Protein AF-A0A955H557-F1 (afdb_monomer_lite)

Secondary structure (DSSP, 8-state):
----------------HHHHHHHHHHHHHHT--HHHHHHHHHHHHHHHHHHHHHHHHHHHHHHHTT----HHHHHHHHHHT-

pLDDT: mean 91.73, std 13.91, range [38.59, 98.5]

Sequence (82 aa):
MSTKTKNDAIISVRTDAETRTRLARLAKATNRSRSSLVAEALEQYVSHQDWLSGEIERGVAAADRGELVSDDEVAAWIKSLK

Radius of gyration: 21.78 Å; chains: 1; bounding box: 40×50×50 Å

Foldseek 3Di:
DDDPPDPDDDDDDDDDPVVVVVLVVVCVVVVHDSVVVVVVVVVVVVVVVVVVVVVVVVVVVCVVVVVDDDPVVVVVVVVVVD

Structure (mmCIF, N/CA/C/O backbone):
data_AF-A0A955H557-F1
#
_entry.id   AF-A0A955H557-F1
#
loop_
_atom_site.group_PDB
_atom_site.id
_atom_site.type_symbol
_atom_site.label_atom_id
_atom_site.label_alt_id
_atom_site.label_comp_id
_atom_site.label_asym_id
_atom_site.label_entity_id
_atom_site.label_seq_id
_atom_site.pdbx_PDB_ins_code
_atom_site.Cartn_x
_atom_site.Cartn_y
_atom_site.Cartn_z
_atom_site.occupancy
_atom_site.B_iso_or_equiv
_atom_site.auth_seq_id
_atom_site.auth_comp_id
_atom_site.auth_asym_id
_atom_site.auth_atom_id
_atom_site.pdbx_PDB_model_num
ATOM 1 N N . MET A 1 1 ? 8.062 -34.775 0.262 1.00 38.88 1 MET A N 1
ATOM 2 C CA . MET A 1 1 ? 8.306 -33.318 0.188 1.00 38.88 1 MET A CA 1
ATOM 3 C C . MET A 1 1 ? 7.433 -32.770 -0.932 1.00 38.88 1 MET A C 1
ATOM 5 O O . MET A 1 1 ? 7.812 -32.883 -2.087 1.00 38.88 1 MET A O 1
ATOM 9 N N . SER A 1 2 ? 6.223 -32.297 -0.620 1.00 38.59 2 SER A N 1
ATOM 10 C CA . SER A 1 2 ? 5.319 -31.739 -1.635 1.00 38.59 2 SER A CA 1
ATOM 11 C C . SER A 1 2 ? 5.779 -30.336 -2.005 1.00 38.59 2 SER A C 1
ATOM 13 O O . SER A 1 2 ? 5.690 -29.410 -1.201 1.00 38.59 2 SER A O 1
ATOM 15 N N . THR A 1 3 ? 6.287 -30.182 -3.222 1.00 42.38 3 THR A N 1
ATOM 16 C CA . THR A 1 3 ? 6.530 -28.882 -3.841 1.00 42.38 3 THR A CA 1
ATOM 17 C C . THR A 1 3 ? 5.185 -28.199 -4.065 1.00 42.38 3 THR A C 1
ATOM 19 O O . THR A 1 3 ? 4.423 -28.581 -4.950 1.00 42.38 3 THR A O 1
ATOM 22 N N . LYS A 1 4 ? 4.863 -27.210 -3.229 1.00 51.31 4 LYS A N 1
ATOM 23 C CA . LYS A 1 4 ? 3.727 -26.309 -3.431 1.00 51.31 4 LYS A CA 1
ATOM 24 C C . LYS A 1 4 ? 3.991 -25.531 -4.726 1.00 51.31 4 LYS A C 1
ATOM 26 O O . LYS A 1 4 ? 4.841 -24.645 -4.737 1.00 51.31 4 LYS A O 1
ATOM 31 N N . THR A 1 5 ? 3.332 -25.900 -5.822 1.00 46.72 5 THR A N 1
ATOM 32 C CA . THR A 1 5 ? 3.379 -25.151 -7.085 1.00 46.72 5 THR A CA 1
ATOM 33 C C . THR A 1 5 ? 2.924 -23.720 -6.801 1.00 46.72 5 THR A C 1
ATOM 35 O O . THR A 1 5 ? 1.769 -23.505 -6.431 1.00 46.72 5 THR A O 1
ATOM 38 N N . LYS A 1 6 ? 3.830 -22.737 -6.910 1.00 59.56 6 LYS A N 1
ATOM 39 C CA . LYS A 1 6 ? 3.432 -21.327 -7.004 1.00 59.56 6 LYS A CA 1
ATOM 40 C C . LYS A 1 6 ? 2.610 -21.202 -8.281 1.00 59.56 6 LYS A C 1
ATOM 42 O O . LYS A 1 6 ? 3.087 -21.553 -9.355 1.00 59.56 6 LYS A O 1
ATOM 47 N N . ASN A 1 7 ? 1.353 -20.803 -8.141 1.00 70.25 7 ASN A N 1
ATOM 48 C CA . ASN A 1 7 ? 0.492 -20.564 -9.284 1.00 70.25 7 ASN A CA 1
ATOM 49 C C . ASN A 1 7 ? 0.860 -19.188 -9.848 1.00 70.25 7 ASN A C 1
ATOM 51 O O . ASN A 1 7 ? 0.398 -18.169 -9.338 1.00 70.25 7 ASN A O 1
ATOM 55 N N . ASP A 1 8 ? 1.762 -19.157 -10.826 1.00 76.75 8 ASP A N 1
ATOM 56 C CA . ASP A 1 8 ? 2.209 -17.909 -11.439 1.00 76.75 8 ASP A CA 1
ATOM 57 C C . ASP A 1 8 ? 1.098 -17.368 -12.353 1.00 76.75 8 ASP A C 1
ATOM 59 O O . ASP A 1 8 ? 0.760 -17.966 -13.376 1.00 76.75 8 ASP A O 1
ATOM 63 N N . ALA A 1 9 ? 0.510 -16.231 -11.972 1.00 86.50 9 ALA A N 1
ATOM 64 C CA . ALA A 1 9 ? -0.515 -15.537 -12.747 1.00 86.50 9 ALA A CA 1
ATOM 65 C C . ALA A 1 9 ? 0.066 -14.285 -13.419 1.00 86.50 9 ALA A C 1
ATOM 67 O O . ALA A 1 9 ? 0.843 -13.539 -12.821 1.00 86.50 9 ALA A O 1
ATOM 68 N N . ILE A 1 10 ? -0.329 -14.032 -14.670 1.00 90.44 10 ILE A N 1
ATOM 69 C CA . ILE A 1 10 ? 0.080 -12.835 -15.414 1.00 90.44 10 ILE A CA 1
ATOM 70 C C . ILE A 1 10 ? -0.972 -11.745 -15.226 1.00 90.44 10 ILE A C 1
ATOM 72 O O . ILE A 1 10 ? -2.138 -11.933 -15.564 1.00 90.44 10 ILE A O 1
ATOM 76 N N . ILE A 1 11 ? -0.534 -10.577 -14.757 1.00 89.38 11 ILE A N 1
ATOM 77 C CA . ILE A 1 11 ? -1.361 -9.372 -14.659 1.00 89.38 11 ILE A CA 1
ATOM 78 C C . ILE A 1 11 ? -0.867 -8.358 -15.694 1.00 89.38 11 ILE A C 1
ATOM 80 O O . ILE A 1 11 ? 0.295 -7.950 -15.680 1.00 89.38 11 ILE A O 1
ATOM 84 N N . SER A 1 12 ? -1.756 -7.944 -16.600 1.00 91.50 12 SER A N 1
ATOM 85 C CA . SER A 1 12 ? -1.486 -6.890 -17.582 1.00 91.50 12 SER A CA 1
ATOM 86 C C . SER A 1 12 ? -2.059 -5.562 -17.095 1.00 91.50 12 SER A C 1
ATOM 88 O O . SER A 1 12 ? -3.270 -5.424 -16.948 1.00 91.50 12 SER A O 1
ATOM 90 N N . VAL A 1 13 ? -1.193 -4.571 -16.879 1.00 90.44 13 VAL A N 1
ATOM 91 C CA . VAL A 1 13 ? -1.570 -3.258 -16.335 1.00 90.44 13 VAL A CA 1
ATOM 92 C C . VAL A 1 13 ? -1.460 -2.187 -17.417 1.00 90.44 13 VAL A C 1
ATOM 94 O O . VAL A 1 13 ? -0.433 -2.063 -18.087 1.00 90.44 13 VAL A O 1
ATOM 97 N N . ARG A 1 14 ? -2.513 -1.378 -17.577 1.00 94.50 14 ARG A N 1
ATOM 98 C CA . ARG A 1 14 ? -2.466 -0.165 -18.404 1.00 94.50 14 ARG A CA 1
ATOM 99 C C . ARG A 1 14 ? -1.830 0.967 -17.603 1.00 94.50 14 ARG A C 1
ATOM 101 O O . ARG A 1 14 ? -2.214 1.212 -16.467 1.00 94.50 14 ARG A O 1
ATOM 108 N N . THR A 1 15 ? -0.882 1.670 -18.209 1.00 94.25 15 THR A N 1
ATOM 109 C CA . THR A 1 15 ? -0.203 2.821 -17.604 1.00 94.25 15 THR A CA 1
ATOM 110 C C . THR A 1 15 ? 0.160 3.833 -18.687 1.00 94.25 15 THR A C 1
ATOM 112 O O . THR A 1 15 ? 0.232 3.479 -19.868 1.00 94.25 15 THR A O 1
ATOM 115 N N . ASP A 1 16 ? 0.360 5.087 -18.301 1.00 98.00 16 ASP A N 1
ATOM 116 C CA . ASP A 1 16 ? 0.795 6.139 -19.212 1.00 98.00 16 ASP A CA 1
ATOM 117 C C . ASP A 1 16 ? 2.291 6.004 -19.589 1.00 98.00 16 ASP A C 1
ATOM 119 O O . ASP A 1 16 ? 3.072 5.243 -19.000 1.00 98.00 16 ASP A O 1
ATOM 123 N N . ALA A 1 17 ? 2.701 6.733 -20.631 1.00 97.75 17 ALA A N 1
ATOM 124 C CA . ALA A 1 17 ? 4.062 6.670 -21.162 1.00 97.75 17 ALA A CA 1
ATOM 125 C C . ALA A 1 17 ? 5.118 7.242 -20.198 1.00 97.75 17 ALA A C 1
ATOM 127 O O . ALA A 1 17 ? 6.270 6.786 -20.199 1.00 97.75 17 ALA A O 1
ATOM 128 N N . GLU A 1 18 ? 4.743 8.219 -19.374 1.00 98.19 18 GLU A N 1
ATOM 129 C CA . GLU A 1 18 ? 5.642 8.853 -18.414 1.00 98.19 18 GLU A CA 1
ATOM 130 C C . GLU A 1 18 ? 5.993 7.870 -17.293 1.00 98.19 18 GLU A C 1
ATOM 132 O O . GLU A 1 18 ? 7.171 7.600 -17.040 1.00 98.19 18 GLU A O 1
ATOM 137 N N . THR A 1 19 ? 4.981 7.247 -16.694 1.00 97.56 19 THR A N 1
ATOM 138 C CA . THR A 1 19 ? 5.104 6.219 -15.662 1.00 97.56 19 THR A CA 1
ATOM 139 C C . THR A 1 19 ? 5.931 5.041 -16.167 1.00 97.56 19 THR A C 1
ATOM 141 O O . THR A 1 19 ? 6.884 4.619 -15.503 1.00 97.56 19 THR A O 1
ATOM 144 N N . ARG A 1 20 ? 5.674 4.562 -17.393 1.00 96.88 20 ARG A N 1
ATOM 145 C CA . ARG A 1 20 ? 6.495 3.515 -18.027 1.00 96.88 20 ARG A CA 1
ATOM 146 C C . ARG A 1 20 ? 7.969 3.920 -18.137 1.00 96.88 20 ARG A C 1
ATOM 148 O O . ARG A 1 20 ? 8.853 3.090 -17.909 1.00 96.88 20 ARG A O 1
ATOM 155 N N . THR A 1 21 ? 8.245 5.175 -18.488 1.00 98.25 21 THR A N 1
ATOM 156 C CA . THR A 1 21 ? 9.613 5.700 -18.623 1.00 98.25 21 THR A CA 1
ATOM 157 C C . THR A 1 21 ? 10.306 5.804 -17.267 1.00 98.25 21 THR A C 1
ATOM 159 O O . THR A 1 21 ? 11.456 5.380 -17.124 1.00 98.25 21 THR A O 1
ATOM 162 N N . ARG A 1 22 ? 9.605 6.307 -16.246 1.00 98.19 22 ARG A N 1
ATOM 163 C CA . ARG A 1 22 ? 10.105 6.385 -14.866 1.00 98.19 22 ARG A CA 1
ATOM 164 C C . ARG A 1 22 ? 10.415 4.997 -14.306 1.00 98.19 22 ARG A C 1
ATOM 166 O O . ARG A 1 22 ? 11.502 4.798 -13.768 1.00 98.19 22 ARG A O 1
ATOM 173 N N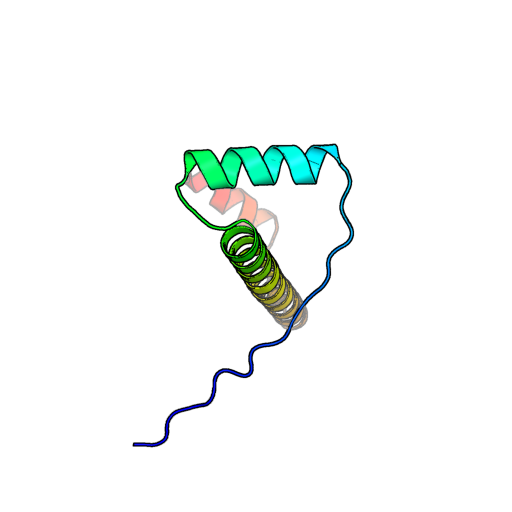 . LEU A 1 23 ? 9.536 4.017 -14.529 1.00 97.75 23 LEU A N 1
ATOM 174 C CA . LEU A 1 23 ? 9.759 2.625 -14.132 1.00 97.75 23 LEU A CA 1
ATOM 175 C C . LEU A 1 23 ? 10.993 2.019 -14.817 1.00 97.75 23 LEU A C 1
ATOM 177 O O . LEU A 1 23 ? 11.775 1.321 -14.177 1.00 97.75 23 LEU A O 1
ATOM 181 N N . ALA A 1 24 ? 11.207 2.297 -16.108 1.00 97.88 24 ALA A N 1
ATOM 182 C CA . ALA A 1 24 ? 12.395 1.827 -16.821 1.00 97.88 24 ALA A CA 1
ATOM 183 C C . ALA A 1 24 ? 13.697 2.425 -16.256 1.00 97.88 24 ALA A C 1
ATOM 185 O O . ALA A 1 24 ? 14.696 1.714 -16.129 1.00 97.88 24 ALA A O 1
ATOM 186 N N . ARG A 1 25 ? 13.687 3.710 -15.876 1.00 98.50 25 ARG A N 1
ATOM 187 C CA . ARG A 1 25 ? 14.830 4.360 -15.210 1.00 98.50 25 ARG A CA 1
ATOM 188 C C . ARG A 1 25 ? 15.098 3.750 -13.834 1.00 98.50 25 ARG A C 1
ATOM 190 O O . ARG A 1 25 ? 16.248 3.441 -13.536 1.00 98.50 25 ARG A O 1
ATOM 197 N N . LEU A 1 26 ? 14.050 3.521 -13.040 1.00 98.25 26 LEU A N 1
ATOM 198 C CA . LEU A 1 26 ? 14.155 2.897 -11.718 1.00 98.25 26 LEU A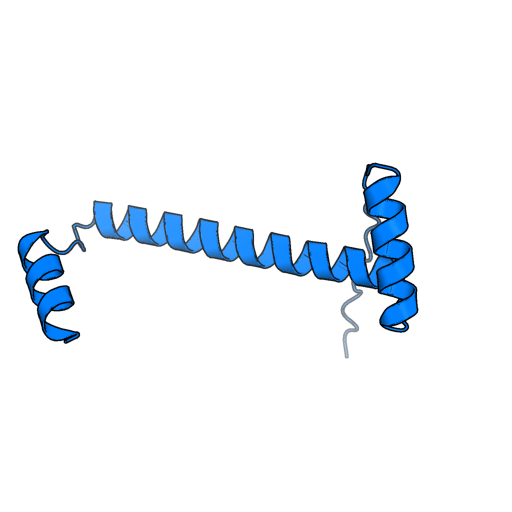 CA 1
ATOM 199 C C . LEU A 1 26 ? 14.717 1.471 -11.802 1.00 98.25 26 LEU A C 1
ATOM 201 O O . LEU A 1 26 ? 15.637 1.124 -11.066 1.00 98.25 26 LEU A O 1
ATOM 205 N N . ALA A 1 27 ? 14.217 0.672 -12.745 1.00 98.44 27 ALA A N 1
ATOM 206 C CA . ALA A 1 27 ? 14.718 -0.670 -13.034 1.00 98.44 27 ALA A CA 1
ATOM 207 C C . ALA A 1 27 ? 16.229 -0.667 -13.320 1.00 98.44 27 ALA A C 1
ATOM 209 O O . ALA A 1 27 ? 16.978 -1.439 -12.724 1.00 98.44 27 ALA A O 1
ATOM 210 N N . LYS A 1 28 ? 16.697 0.260 -14.170 1.00 98.44 28 LYS A N 1
ATOM 211 C CA . LYS A 1 28 ? 18.126 0.411 -14.478 1.00 98.44 28 LYS A CA 1
ATOM 212 C C . LYS A 1 28 ? 18.941 0.828 -13.251 1.00 98.44 28 LYS A C 1
ATOM 214 O O . LYS A 1 28 ? 19.983 0.237 -12.998 1.00 98.44 28 LYS A O 1
ATOM 219 N N . ALA A 1 29 ? 18.475 1.827 -12.502 1.00 98.44 29 ALA A N 1
ATOM 220 C CA . ALA A 1 29 ? 19.187 2.353 -11.336 1.00 98.44 29 ALA A CA 1
ATOM 221 C C . ALA A 1 29 ? 19.317 1.326 -10.198 1.00 98.44 29 ALA A C 1
ATOM 223 O O . ALA A 1 29 ? 20.294 1.351 -9.459 1.00 98.44 29 ALA A O 1
ATOM 224 N N . THR A 1 30 ? 18.348 0.417 -10.076 1.00 97.69 30 THR A N 1
ATOM 225 C CA . THR A 1 30 ? 18.310 -0.614 -9.025 1.00 97.69 30 THR A CA 1
ATOM 226 C C . THR A 1 30 ? 18.848 -1.973 -9.475 1.00 97.69 30 THR A C 1
ATOM 228 O O . THR A 1 30 ? 18.906 -2.892 -8.666 1.00 97.69 30 THR A O 1
ATOM 231 N N . ASN A 1 31 ? 19.242 -2.120 -10.748 1.00 97.62 31 ASN A N 1
ATOM 232 C CA . ASN A 1 31 ? 19.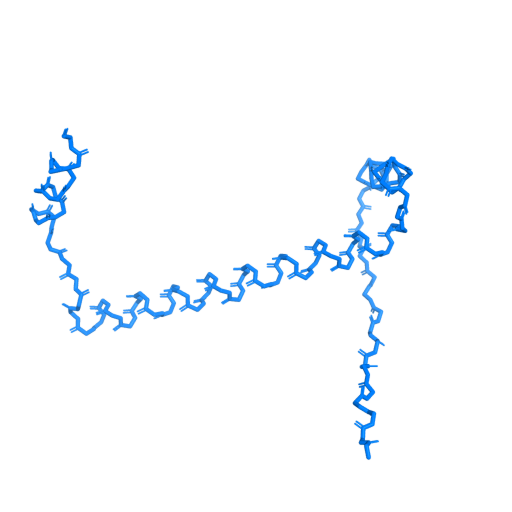611 -3.397 -11.368 1.00 97.62 31 ASN A CA 1
ATOM 233 C C . ASN A 1 31 ? 18.523 -4.484 -11.217 1.00 97.62 31 ASN A C 1
ATOM 235 O O . ASN A 1 31 ? 18.800 -5.643 -10.909 1.00 97.62 31 ASN A O 1
ATOM 239 N N . ARG A 1 32 ? 17.256 -4.099 -11.415 1.00 97.75 32 ARG A N 1
ATOM 240 C CA . ARG A 1 32 ? 16.085 -4.981 -11.286 1.00 97.75 32 ARG A CA 1
ATOM 241 C C . ARG A 1 32 ? 15.243 -4.985 -12.551 1.00 97.75 32 ARG A C 1
ATOM 243 O O . ARG A 1 32 ? 15.262 -4.042 -13.337 1.00 97.75 32 ARG A O 1
ATOM 250 N N . SER A 1 33 ? 14.456 -6.042 -12.752 1.00 97.50 33 SER A N 1
ATOM 251 C CA . SER A 1 33 ? 13.504 -6.086 -13.864 1.00 97.50 33 SER A CA 1
ATOM 252 C C . SER A 1 33 ? 12.278 -5.213 -13.574 1.00 97.50 33 SER A C 1
ATOM 254 O O . SER A 1 33 ? 11.816 -5.111 -12.436 1.00 97.50 33 SER A O 1
ATOM 256 N N . ARG A 1 34 ? 11.702 -4.615 -14.626 1.00 95.56 34 ARG A N 1
ATOM 257 C CA . ARG A 1 34 ? 10.448 -3.845 -14.522 1.00 95.56 34 ARG A CA 1
ATOM 258 C C . ARG A 1 34 ? 9.319 -4.694 -13.935 1.00 95.56 34 ARG A C 1
ATOM 260 O O . ARG A 1 34 ? 8.593 -4.214 -13.077 1.00 95.56 34 ARG A O 1
ATOM 267 N N . SER A 1 35 ? 9.212 -5.954 -14.357 1.00 93.94 35 SER A N 1
ATOM 268 C CA . SER A 1 35 ? 8.186 -6.878 -13.865 1.00 93.94 35 SER A CA 1
ATOM 269 C C . SER A 1 35 ? 8.355 -7.200 -12.380 1.00 93.94 35 SER A C 1
ATOM 271 O O . SER A 1 35 ? 7.361 -7.265 -11.672 1.00 93.94 35 SER A O 1
ATOM 273 N N . SER A 1 36 ? 9.592 -7.340 -11.885 1.00 94.81 36 SER A N 1
ATOM 274 C CA . SER A 1 36 ? 9.846 -7.551 -10.452 1.00 94.81 36 SER A CA 1
ATOM 275 C C . SER A 1 36 ? 9.447 -6.335 -9.617 1.00 94.81 36 SER A C 1
ATOM 277 O O . SER A 1 36 ? 8.851 -6.504 -8.560 1.00 94.81 36 SER A O 1
ATOM 279 N N . LEU A 1 37 ? 9.731 -5.120 -10.098 1.00 96.44 37 LEU A N 1
ATOM 280 C CA . LEU A 1 37 ? 9.320 -3.888 -9.417 1.00 96.44 37 LEU A CA 1
ATOM 281 C C . LEU A 1 37 ? 7.796 -3.715 -9.404 1.00 96.44 37 LEU A C 1
ATOM 283 O O . LEU A 1 37 ? 7.241 -3.302 -8.394 1.00 96.44 37 LEU A O 1
ATOM 287 N N . VAL A 1 38 ? 7.116 -4.050 -10.505 1.00 95.88 38 VAL A N 1
ATOM 288 C CA . VAL A 1 38 ? 5.645 -4.011 -10.568 1.00 95.88 38 VAL A CA 1
ATOM 289 C C . VAL A 1 38 ? 5.0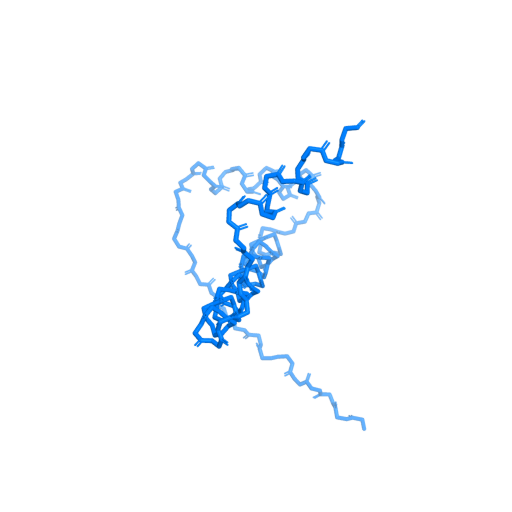29 -5.049 -9.636 1.00 95.88 38 VAL A C 1
ATOM 291 O O . VAL A 1 38 ? 4.091 -4.720 -8.920 1.00 95.88 38 VAL A O 1
ATOM 294 N N . ALA A 1 39 ? 5.561 -6.273 -9.616 1.00 94.12 39 ALA A N 1
ATOM 295 C CA . ALA A 1 39 ? 5.082 -7.321 -8.721 1.00 94.12 39 ALA A CA 1
ATOM 296 C C . ALA A 1 39 ? 5.250 -6.925 -7.247 1.00 94.12 39 ALA A C 1
ATOM 298 O O . ALA A 1 39 ? 4.318 -7.077 -6.470 1.00 94.12 39 ALA A O 1
ATOM 299 N N . GLU A 1 40 ? 6.398 -6.355 -6.874 1.00 95.31 40 GLU A N 1
ATOM 300 C CA . GLU A 1 40 ? 6.616 -5.855 -5.515 1.00 95.31 40 GLU A CA 1
ATOM 301 C C . GLU A 1 40 ? 5.668 -4.708 -5.156 1.00 95.31 40 GLU A C 1
ATOM 303 O O . GLU A 1 40 ? 5.070 -4.728 -4.085 1.00 95.31 40 GLU A O 1
ATOM 308 N N . ALA A 1 41 ? 5.513 -3.717 -6.037 1.00 95.94 41 ALA A N 1
ATOM 309 C CA . ALA A 1 41 ? 4.612 -2.597 -5.783 1.00 95.94 41 ALA A CA 1
ATOM 310 C C . ALA A 1 41 ? 3.159 -3.069 -5.615 1.00 95.94 41 ALA A C 1
ATOM 312 O O . ALA A 1 41 ? 2.440 -2.562 -4.756 1.00 95.94 41 ALA A O 1
ATOM 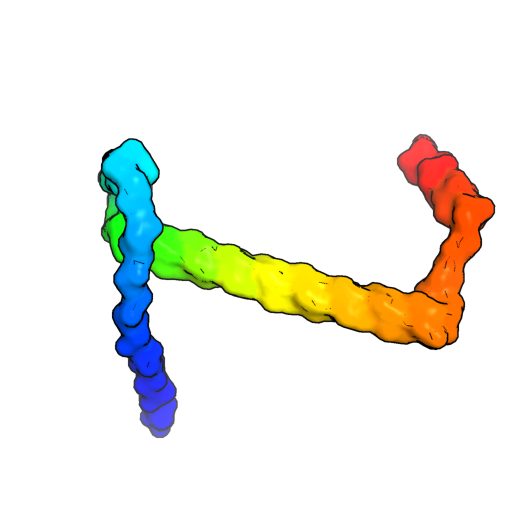313 N N . LEU A 1 42 ? 2.741 -4.056 -6.412 1.00 95.44 42 LEU A N 1
ATOM 314 C CA . LEU A 1 42 ? 1.419 -4.661 -6.302 1.00 95.44 42 LEU A CA 1
ATOM 315 C C . LEU A 1 42 ? 1.252 -5.424 -4.982 1.00 95.44 42 LEU A C 1
ATOM 317 O O . LEU A 1 42 ? 0.252 -5.218 -4.305 1.00 95.44 42 LEU A O 1
ATOM 321 N N . GLU A 1 43 ? 2.231 -6.245 -4.594 1.00 95.75 43 GLU A N 1
ATOM 322 C CA . GLU A 1 43 ? 2.217 -6.989 -3.326 1.00 95.75 43 GLU A CA 1
ATOM 323 C C . GLU A 1 43 ? 2.116 -6.042 -2.125 1.00 95.75 43 GLU A C 1
ATOM 325 O O . GLU A 1 43 ? 1.296 -6.253 -1.231 1.00 95.75 43 GLU A O 1
ATOM 330 N N . GLN A 1 44 ? 2.912 -4.967 -2.122 1.00 97.88 44 GLN A N 1
ATOM 331 C CA . GLN A 1 44 ? 2.879 -3.953 -1.067 1.00 97.88 44 GLN A CA 1
ATOM 332 C C . GLN A 1 44 ? 1.521 -3.257 -0.999 1.00 97.88 44 GLN A C 1
ATOM 334 O O . GLN A 1 44 ? 0.983 -3.069 0.091 1.00 97.88 44 GLN A O 1
ATOM 339 N N . TYR A 1 45 ? 0.954 -2.892 -2.152 1.00 97.25 45 TYR A N 1
ATOM 340 C CA . TYR A 1 45 ? -0.352 -2.249 -2.205 1.00 97.25 45 TYR A CA 1
ATOM 341 C C . TYR A 1 45 ? -1.451 -3.167 -1.668 1.00 97.25 45 TYR A C 1
ATOM 343 O O . TYR A 1 45 ? -2.183 -2.759 -0.771 1.00 97.25 45 TYR A O 1
ATOM 351 N N . VAL A 1 46 ? -1.539 -4.404 -2.168 1.00 97.50 46 VAL A N 1
ATOM 352 C CA . VAL A 1 46 ? -2.571 -5.367 -1.752 1.00 97.50 46 VAL A CA 1
ATOM 353 C C . VAL A 1 46 ? -2.437 -5.689 -0.267 1.00 97.50 46 VAL A C 1
ATOM 355 O O . VAL A 1 46 ? -3.411 -5.555 0.463 1.00 97.50 46 VAL A O 1
ATOM 358 N N . SER A 1 47 ? -1.224 -5.983 0.210 1.00 97.75 47 SER A N 1
ATOM 359 C CA . SER A 1 47 ? -0.981 -6.262 1.633 1.00 97.75 47 SER A CA 1
ATOM 360 C C . SER A 1 47 ? -1.408 -5.099 2.531 1.00 97.75 47 SER A C 1
ATOM 362 O O . SER A 1 47 ? -1.978 -5.306 3.600 1.00 97.75 47 SER A O 1
ATOM 364 N N . HIS A 1 48 ? -1.140 -3.862 2.102 1.00 98.25 48 HIS A N 1
ATOM 365 C CA . HIS A 1 48 ? -1.546 -2.677 2.848 1.00 98.25 48 HIS A CA 1
ATOM 366 C C . HIS A 1 48 ? -3.065 -2.479 2.843 1.00 98.25 48 HIS A C 1
ATOM 368 O O . HIS A 1 48 ? -3.623 -2.149 3.887 1.00 98.25 48 HIS A O 1
ATOM 374 N N . GLN A 1 49 ? -3.732 -2.688 1.700 1.00 98.25 49 GLN A N 1
ATOM 375 C CA . GLN A 1 49 ? -5.191 -2.593 1.619 1.00 98.25 49 GLN A CA 1
ATOM 376 C C . GLN A 1 49 ? -5.868 -3.660 2.482 1.00 98.25 49 GLN A C 1
ATOM 378 O O . GLN A 1 49 ? -6.754 -3.318 3.255 1.00 98.25 49 GLN A O 1
ATOM 383 N N . ASP A 1 50 ? -5.405 -4.909 2.429 1.00 98.00 50 ASP A N 1
ATOM 384 C CA . ASP A 1 50 ? -5.958 -6.001 3.238 1.00 98.00 50 ASP A CA 1
ATOM 385 C C . ASP A 1 50 ? -5.804 -5.723 4.737 1.00 98.00 50 ASP A C 1
ATOM 387 O O . ASP A 1 50 ? -6.746 -5.896 5.515 1.00 98.00 50 ASP A O 1
ATOM 391 N N . TRP A 1 51 ? -4.627 -5.240 5.153 1.00 98.12 51 TRP A N 1
ATOM 392 C CA . TRP A 1 51 ? -4.409 -4.818 6.535 1.00 98.12 51 TRP A CA 1
ATOM 393 C C . TRP A 1 51 ? -5.358 -3.683 6.932 1.00 98.12 51 TRP A C 1
ATOM 395 O O . TRP A 1 51 ? -6.025 -3.789 7.962 1.00 98.12 51 TRP A O 1
ATOM 405 N N . LEU A 1 52 ? -5.449 -2.626 6.118 1.00 98.25 52 LEU A N 1
ATOM 406 C CA . LEU A 1 52 ? -6.268 -1.453 6.414 1.00 98.25 52 LEU A CA 1
ATOM 407 C C . LEU A 1 52 ? -7.754 -1.812 6.502 1.00 98.25 52 LEU A C 1
ATOM 409 O O . LEU A 1 52 ? -8.414 -1.432 7.465 1.00 98.25 52 LEU A O 1
ATOM 413 N N . SER A 1 53 ? -8.270 -2.566 5.531 1.00 98.12 53 SER A N 1
ATOM 414 C CA . SER A 1 53 ? -9.648 -3.058 5.547 1.00 98.12 53 SER A CA 1
ATOM 415 C C . SER A 1 53 ? -9.920 -3.880 6.806 1.00 98.12 53 SER A C 1
ATOM 417 O O . SER A 1 53 ? -10.909 -3.631 7.491 1.00 98.12 53 SER A O 1
ATOM 419 N N . GLY A 1 54 ? -8.997 -4.770 7.180 1.00 97.94 54 GLY A N 1
ATOM 420 C CA . GLY A 1 54 ? -9.113 -5.547 8.410 1.00 97.94 54 GLY A CA 1
ATOM 421 C C . GLY A 1 54 ? -9.098 -4.697 9.688 1.00 97.94 54 GLY A C 1
ATOM 422 O O . GLY A 1 54 ? -9.847 -4.997 10.616 1.00 97.94 54 GLY A O 1
ATOM 423 N N . GLU A 1 55 ? -8.271 -3.649 9.773 1.00 98.06 55 GLU A N 1
ATOM 424 C CA . GLU A 1 55 ? -8.279 -2.732 10.928 1.00 98.06 55 GLU A CA 1
ATOM 425 C C . GLU A 1 55 ? -9.562 -1.906 11.003 1.00 98.06 55 GLU A C 1
ATOM 427 O O . GLU A 1 55 ? -10.093 -1.701 12.093 1.00 98.06 55 GLU A O 1
ATOM 432 N N . ILE A 1 56 ? -10.088 -1.456 9.861 1.00 98.00 56 ILE A N 1
ATOM 433 C CA . ILE A 1 56 ? -11.354 -0.719 9.810 1.00 98.00 56 ILE A CA 1
ATOM 434 C C . ILE A 1 56 ? -12.489 -1.604 10.325 1.00 98.00 56 ILE A C 1
ATOM 436 O O . ILE A 1 56 ? -13.234 -1.185 11.208 1.00 98.00 56 ILE A O 1
ATOM 440 N N . GLU A 1 57 ? -12.597 -2.837 9.829 1.00 98.25 57 GLU A N 1
ATOM 441 C CA . GLU A 1 57 ? -13.615 -3.789 10.283 1.00 98.25 57 GLU A CA 1
ATOM 442 C C . GLU A 1 57 ? -13.496 -4.076 11.785 1.00 98.25 57 GLU A C 1
ATOM 444 O O . GLU A 1 57 ? -14.500 -4.079 12.500 1.00 98.25 57 GLU A O 1
ATOM 449 N N . ARG A 1 58 ? -12.266 -4.252 12.291 1.00 97.25 58 ARG A N 1
ATOM 450 C CA . ARG A 1 58 ? -12.013 -4.410 13.731 1.00 97.25 58 ARG A CA 1
ATOM 451 C C . ARG A 1 58 ? -12.457 -3.190 14.533 1.00 97.25 58 ARG A C 1
ATOM 453 O O . ARG A 1 58 ? -13.108 -3.362 15.561 1.00 97.25 58 ARG A O 1
ATOM 460 N N . GLY A 1 59 ? -12.115 -1.988 14.073 1.00 96.69 59 GLY A N 1
ATOM 461 C CA . GLY A 1 59 ? -12.470 -0.732 14.729 1.00 96.69 59 GLY A CA 1
ATOM 462 C C . GLY A 1 59 ? -13.980 -0.514 14.787 1.00 96.69 59 GLY A C 1
ATOM 463 O O . GLY A 1 59 ? -14.505 -0.186 15.847 1.00 96.69 59 GLY A O 1
ATOM 464 N N . VAL A 1 60 ? -14.689 -0.777 13.685 1.00 97.88 60 VAL A N 1
ATOM 465 C CA . VAL A 1 60 ? -16.160 -0.723 13.640 1.00 97.88 60 VAL A CA 1
ATOM 466 C C . VAL A 1 60 ? -16.763 -1.729 14.620 1.00 97.88 60 VAL A C 1
ATOM 468 O O . VAL A 1 60 ? -17.582 -1.354 15.451 1.00 97.88 60 VAL A O 1
ATOM 471 N N . ALA A 1 61 ? -16.300 -2.981 14.611 1.00 97.81 61 ALA A N 1
ATOM 472 C CA . ALA A 1 61 ? -16.819 -3.996 15.524 1.00 97.81 61 ALA A CA 1
ATOM 473 C C . ALA A 1 61 ? -16.543 -3.673 17.005 1.00 97.81 61 ALA A C 1
ATOM 475 O O . ALA A 1 61 ? -17.350 -4.021 17.866 1.00 97.81 61 ALA A O 1
ATOM 476 N N . ALA A 1 62 ? -15.404 -3.052 17.327 1.00 97.12 62 ALA A N 1
ATOM 477 C CA . ALA A 1 62 ? -15.100 -2.577 18.678 1.00 97.12 62 ALA A CA 1
ATOM 478 C C . ALA A 1 62 ? -16.035 -1.426 19.086 1.00 97.12 62 ALA A C 1
ATOM 480 O O . ALA A 1 62 ? -16.600 -1.452 20.180 1.00 97.12 62 ALA A O 1
ATOM 481 N N . ALA A 1 63 ? -16.275 -0.476 18.178 1.00 96.19 63 ALA A N 1
ATOM 482 C CA . ALA A 1 63 ? -17.219 0.618 18.385 1.00 96.19 63 ALA A CA 1
ATOM 483 C C . ALA A 1 63 ? -18.646 0.110 18.645 1.00 96.19 63 ALA A C 1
ATOM 485 O O . ALA A 1 63 ? -19.283 0.546 19.602 1.00 96.19 63 ALA A O 1
ATOM 486 N N . ASP A 1 64 ? -19.109 -0.870 17.864 1.00 97.31 64 ASP A N 1
ATOM 487 C CA . ASP A 1 64 ? -20.425 -1.499 18.033 1.00 97.31 64 ASP A CA 1
ATOM 488 C C . ASP A 1 64 ? -20.562 -2.230 19.381 1.00 97.31 64 ASP A C 1
ATOM 490 O O . ASP A 1 64 ? -21.658 -2.317 19.938 1.00 97.31 64 ASP A O 1
ATOM 494 N N . ARG A 1 65 ? -19.451 -2.732 19.942 1.00 97.75 65 ARG A N 1
ATOM 495 C CA . ARG A 1 65 ? -19.397 -3.306 21.301 1.00 97.75 65 ARG A CA 1
ATOM 496 C C . ARG A 1 65 ? -19.250 -2.256 22.408 1.00 97.75 65 ARG A C 1
ATOM 498 O O . ARG A 1 65 ? -19.251 -2.622 23.581 1.00 97.75 65 ARG A O 1
ATOM 505 N N . GLY A 1 66 ? -19.131 -0.975 22.062 1.00 96.00 66 GLY A N 1
ATOM 506 C CA . GLY A 1 66 ? -18.915 0.114 23.015 1.00 96.00 66 GLY A CA 1
ATOM 507 C C . GLY A 1 66 ? -17.484 0.203 23.552 1.00 96.00 66 GLY A C 1
ATOM 508 O O . GLY A 1 66 ? -17.260 0.870 24.558 1.00 96.00 66 GLY A O 1
ATOM 509 N N . GLU A 1 67 ? -16.507 -0.436 22.901 1.00 95.94 67 GLU A N 1
ATOM 510 C CA . GLU A 1 67 ? -15.077 -0.376 23.251 1.00 95.94 67 GLU A CA 1
ATOM 511 C C . GLU A 1 67 ? -14.439 0.929 22.735 1.00 95.94 67 GLU A C 1
ATOM 513 O O . GLU A 1 67 ? -13.442 0.926 22.013 1.00 95.94 67 GLU A O 1
ATOM 518 N N . LEU A 1 68 ? -15.053 2.061 23.078 1.00 93.44 68 LEU A N 1
ATOM 519 C CA . LEU A 1 68 ? -14.596 3.406 22.744 1.00 93.44 68 LEU A CA 1
ATOM 520 C C . LEU A 1 68 ? -14.137 4.131 24.010 1.00 93.44 68 LEU A C 1
ATOM 522 O O . LEU A 1 68 ? -14.597 3.842 25.111 1.00 93.44 68 LEU A O 1
ATOM 526 N N . VAL A 1 69 ? -13.250 5.105 23.832 1.00 94.50 69 VAL A N 1
ATOM 527 C CA . VAL A 1 69 ? -12.858 6.058 24.877 1.00 94.50 69 VAL A CA 1
ATOM 528 C C . VAL A 1 69 ? -13.562 7.387 24.637 1.00 94.50 69 VAL A C 1
ATOM 530 O O . VAL A 1 69 ? -13.812 7.760 23.489 1.00 94.50 69 VAL A O 1
ATOM 533 N N . SER A 1 70 ? -13.895 8.098 25.709 1.00 94.94 70 SER A N 1
ATOM 534 C CA . SER A 1 70 ? -14.519 9.418 25.601 1.00 94.94 70 SER A CA 1
ATOM 535 C C . SER A 1 70 ? -13.534 10.487 25.115 1.00 94.94 70 SER A C 1
ATOM 537 O O . SER A 1 70 ? -12.318 10.373 25.291 1.00 94.94 70 SER A O 1
ATOM 539 N N . ASP A 1 71 ? -14.065 11.576 24.556 1.00 94.56 71 ASP A N 1
ATOM 540 C CA . ASP A 1 71 ? -13.263 12.724 24.115 1.00 94.56 71 ASP A CA 1
ATOM 541 C C . ASP A 1 71 ? -12.414 13.316 25.259 1.00 94.56 71 ASP A C 1
ATOM 543 O O . ASP A 1 71 ? -11.263 13.711 25.046 1.00 94.56 71 ASP A O 1
ATOM 547 N N . ASP A 1 72 ? -12.952 13.331 26.485 1.00 96.75 72 ASP A N 1
ATOM 548 C CA . ASP A 1 72 ? -12.255 13.814 27.683 1.00 96.75 72 ASP A CA 1
ATOM 549 C C . ASP A 1 72 ? -11.042 12.938 28.031 1.00 96.75 72 ASP A C 1
ATOM 551 O O . ASP A 1 72 ? -9.963 13.456 28.346 1.00 96.75 72 ASP A O 1
ATOM 555 N N . GLU A 1 73 ? -11.184 11.612 27.928 1.00 95.50 73 GLU A N 1
ATOM 556 C CA . GLU A 1 73 ? -10.090 10.659 28.146 1.00 95.50 73 GLU A CA 1
ATOM 557 C C . GLU A 1 73 ? -8.995 10.811 27.086 1.00 95.50 73 GLU A C 1
ATOM 559 O O . GLU A 1 73 ? -7.807 10.856 27.421 1.00 95.50 73 GLU A O 1
ATOM 564 N N . VAL A 1 74 ? -9.376 10.975 25.814 1.00 95.62 74 VAL A N 1
ATOM 565 C CA . VAL A 1 74 ? -8.428 11.232 24.719 1.00 95.62 74 VAL A CA 1
ATOM 566 C C . VAL A 1 74 ? -7.670 12.541 24.954 1.00 95.62 74 VAL A C 1
ATOM 568 O O . VAL A 1 74 ? -6.443 12.586 24.822 1.00 95.62 74 VAL A O 1
ATOM 571 N N . ALA A 1 75 ? -8.364 13.609 25.353 1.00 96.19 75 ALA A N 1
ATOM 572 C CA . ALA A 1 75 ? -7.745 14.901 25.634 1.00 96.19 75 ALA A CA 1
ATOM 573 C C . ALA A 1 75 ? -6.770 14.837 26.821 1.00 96.19 75 ALA A C 1
ATOM 575 O O . ALA A 1 75 ? -5.710 15.474 26.785 1.00 96.19 75 ALA A O 1
ATOM 576 N N . ALA A 1 76 ? -7.107 14.082 27.869 1.00 96.50 76 ALA A N 1
ATOM 577 C CA . ALA A 1 76 ? -6.220 13.845 29.004 1.00 96.50 76 ALA A CA 1
ATOM 578 C C . ALA A 1 76 ? -4.965 13.064 28.584 1.00 96.50 76 ALA A C 1
ATOM 580 O O . ALA A 1 76 ? -3.849 13.469 28.922 1.00 96.50 76 ALA A O 1
ATOM 581 N N . TRP A 1 77 ? -5.131 12.007 27.784 1.00 96.00 77 TRP A N 1
ATOM 582 C CA . TRP A 1 77 ? -4.021 11.206 27.274 1.00 96.00 77 TRP A CA 1
ATOM 583 C C . TRP A 1 77 ? -3.058 12.037 26.420 1.00 96.00 77 TRP A C 1
ATOM 585 O O . TRP A 1 77 ? -1.863 12.065 26.712 1.00 96.00 77 TRP A O 1
ATOM 595 N N . ILE A 1 78 ? -3.559 12.807 25.447 1.00 96.50 78 ILE A N 1
ATOM 596 C CA . ILE A 1 78 ? -2.722 13.672 24.595 1.00 96.50 78 ILE A CA 1
ATOM 597 C C . ILE A 1 78 ? -1.922 14.680 25.434 1.00 96.50 78 ILE A C 1
ATOM 599 O O . ILE A 1 78 ? -0.759 14.953 25.136 1.00 96.50 78 ILE A O 1
ATOM 603 N N . LYS A 1 79 ? -2.511 15.229 26.505 1.00 95.81 79 LYS A N 1
ATOM 604 C CA . LYS A 1 79 ? -1.808 16.154 27.411 1.00 95.81 79 LYS A CA 1
ATOM 605 C C . LYS A 1 79 ? -0.669 15.481 28.180 1.00 95.81 79 LYS A C 1
ATOM 607 O O . LYS A 1 79 ? 0.309 16.163 28.462 1.00 95.81 79 LYS A O 1
ATOM 612 N N . SER A 1 80 ? -0.775 14.185 28.484 1.00 95.25 80 SER A N 1
ATOM 613 C CA . SER A 1 80 ? 0.276 13.416 29.172 1.00 95.25 80 SER A CA 1
ATOM 614 C C . SER A 1 80 ? 1.470 13.025 28.291 1.00 95.25 80 SER A C 1
ATOM 616 O O . SER A 1 80 ? 2.467 12.539 28.812 1.00 95.25 80 SER A O 1
ATOM 618 N N . LEU A 1 81 ? 1.392 13.241 26.971 1.00 92.44 81 LEU A N 1
ATOM 619 C CA . LEU A 1 81 ? 2.494 12.980 26.031 1.00 92.44 81 LEU A CA 1
ATOM 620 C C . LEU A 1 81 ? 3.527 14.127 25.967 1.00 92.44 81 LEU A C 1
ATOM 622 O O . LEU A 1 81 ? 4.447 14.071 25.151 1.00 92.44 81 LEU A O 1
ATOM 626 N N . LYS A 1 82 ? 3.351 15.175 26.781 1.00 68.88 82 LYS A N 1
ATOM 627 C CA . LYS A 1 82 ? 4.282 16.301 26.957 1.00 68.88 82 LYS A CA 1
ATOM 628 C C . LYS A 1 82 ? 5.107 16.125 28.221 1.00 68.88 82 LYS A C 1
ATOM 630 O O . LYS A 1 82 ? 6.285 16.539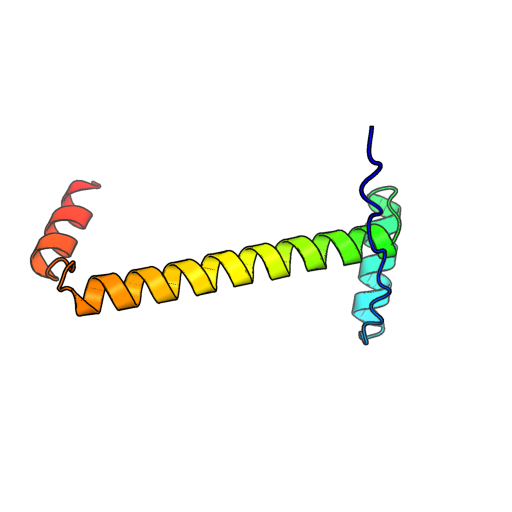 28.175 1.00 68.88 82 LYS A O 1
#